Protein AF-A0A2E9BR41-F1 (afdb_monomer_lite)

Structure (mmCIF, N/CA/C/O backbone):
data_AF-A0A2E9BR41-F1
#
_entry.id   AF-A0A2E9BR41-F1
#
loop_
_atom_site.group_PDB
_atom_site.id
_atom_site.type_symbol
_atom_site.label_atom_id
_atom_site.label_alt_id
_atom_site.label_comp_id
_atom_site.label_asym_id
_atom_site.label_entity_id
_atom_site.label_seq_id
_atom_site.pdbx_PDB_ins_code
_atom_site.Cartn_x
_atom_site.Cartn_y
_atom_site.Cartn_z
_atom_site.occupancy
_atom_site.B_iso_or_equiv
_atom_site.auth_seq_id
_atom_site.auth_comp_id
_atom_site.auth_asym_id
_atom_site.auth_atom_id
_atom_site.pdbx_PDB_model_num
ATOM 1 N N . MET A 1 1 ? -15.147 3.928 5.410 1.00 86.00 1 MET A N 1
ATOM 2 C CA . MET A 1 1 ? -14.030 4.286 4.503 1.00 86.00 1 MET A CA 1
ATOM 3 C C . MET A 1 1 ? -14.260 3.700 3.117 1.00 86.00 1 MET A C 1
ATOM 5 O O . MET A 1 1 ? -14.669 2.545 3.021 1.00 86.00 1 MET A O 1
ATOM 9 N N . LYS A 1 2 ? -14.002 4.483 2.061 1.00 95.56 2 LYS A N 1
ATOM 10 C CA . LYS A 1 2 ? -13.887 3.967 0.684 1.00 95.56 2 LYS A CA 1
ATOM 11 C C . LYS A 1 2 ? -12.570 3.194 0.535 1.00 95.56 2 LYS A C 1
ATOM 13 O O . LYS A 1 2 ? -11.664 3.386 1.341 1.00 95.56 2 LYS A O 1
ATOM 18 N N . VAL A 1 3 ? -12.477 2.316 -0.463 1.00 97.62 3 VAL A N 1
ATOM 19 C CA . VAL A 1 3 ? -11.226 1.605 -0.773 1.00 97.62 3 VAL A CA 1
ATOM 20 C C . VAL A 1 3 ? -10.365 2.487 -1.671 1.00 97.62 3 VAL A C 1
ATOM 22 O O . VAL A 1 3 ? -10.837 2.913 -2.723 1.00 97.62 3 VAL A O 1
ATOM 25 N N . ALA A 1 4 ? -9.122 2.751 -1.271 1.00 97.31 4 ALA A N 1
ATOM 26 C CA . ALA A 1 4 ? -8.144 3.415 -2.129 1.00 97.31 4 ALA A CA 1
ATOM 27 C C . ALA A 1 4 ? -7.423 2.382 -3.012 1.00 97.31 4 ALA A C 1
ATOM 29 O O . ALA A 1 4 ? -6.871 1.409 -2.499 1.00 97.31 4 ALA A O 1
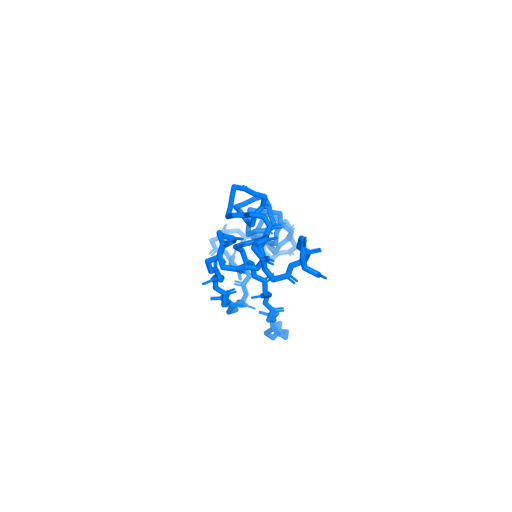ATOM 30 N N . GLY A 1 5 ? -7.420 2.589 -4.328 1.00 97.50 5 GLY A N 1
ATOM 31 C CA . GLY A 1 5 ? -6.578 1.833 -5.257 1.00 97.50 5 GLY A CA 1
ATOM 32 C C . GLY A 1 5 ? -5.302 2.613 -5.554 1.00 97.50 5 GLY A C 1
ATOM 33 O O . GLY A 1 5 ? -5.387 3.748 -6.018 1.00 97.50 5 GLY A O 1
ATOM 34 N N . LEU A 1 6 ? -4.138 2.022 -5.285 1.00 97.25 6 LEU A N 1
ATOM 35 C CA . LEU A 1 6 ? -2.836 2.604 -5.593 1.00 97.25 6 LEU A CA 1
ATOM 36 C C . LEU A 1 6 ? -2.153 1.784 -6.682 1.00 97.25 6 LEU A C 1
ATOM 38 O O . LEU A 1 6 ? -1.981 0.573 -6.544 1.00 97.25 6 LEU A O 1
ATOM 42 N N . ILE A 1 7 ? -1.712 2.465 -7.734 1.00 97.06 7 ILE A N 1
ATOM 43 C CA . ILE A 1 7 ? -0.770 1.913 -8.705 1.00 97.06 7 ILE A CA 1
ATOM 44 C C . ILE A 1 7 ? 0.617 2.360 -8.245 1.00 97.06 7 ILE A C 1
ATOM 46 O O . ILE A 1 7 ? 0.976 3.529 -8.371 1.00 97.06 7 ILE A O 1
ATOM 50 N N . GLY A 1 8 ? 1.340 1.444 -7.611 1.00 96.38 8 GLY A N 1
ATOM 51 C CA . GLY A 1 8 ? 2.669 1.667 -7.056 1.00 96.38 8 GLY A CA 1
ATOM 52 C C . GLY A 1 8 ? 3.756 0.978 -7.873 1.00 96.38 8 GLY A C 1
ATOM 53 O O . GLY A 1 8 ? 3.508 0.427 -8.943 1.00 96.38 8 GLY A O 1
ATOM 54 N N . GLY A 1 9 ? 4.978 0.975 -7.347 1.00 95.50 9 GLY A N 1
ATOM 55 C CA . GLY A 1 9 ? 6.103 0.320 -8.017 1.00 95.50 9 GLY A CA 1
ATOM 56 C C . GLY A 1 9 ? 6.726 1.143 -9.146 1.00 95.50 9 GLY A C 1
ATOM 57 O O . GLY A 1 9 ? 7.404 0.577 -9.988 1.00 95.50 9 GLY A O 1
ATOM 58 N N . VAL A 1 10 ? 6.540 2.470 -9.161 1.00 93.31 10 VAL A N 1
ATOM 59 C CA . VAL A 1 10 ? 7.063 3.371 -10.211 1.00 93.31 10 VAL A CA 1
ATOM 60 C C . VAL A 1 10 ? 7.915 4.518 -9.621 1.00 93.31 10 VAL A C 1
ATOM 62 O O . VAL A 1 10 ? 7.633 5.690 -9.836 1.00 93.31 10 VAL A O 1
ATOM 65 N N . ALA A 1 11 ? 8.936 4.291 -8.787 1.00 93.94 11 ALA A N 1
ATOM 66 C CA . ALA A 1 11 ? 9.509 3.034 -8.293 1.00 93.94 11 ALA A CA 1
ATOM 67 C C . ALA A 1 11 ? 8.915 2.590 -6.935 1.00 93.94 11 ALA A C 1
ATOM 69 O O . ALA A 1 11 ? 8.227 3.349 -6.256 1.00 93.94 11 ALA A O 1
ATOM 70 N N . TRP A 1 12 ? 9.189 1.355 -6.498 1.00 95.31 12 TRP A N 1
ATOM 71 C CA . TRP A 1 12 ? 8.611 0.805 -5.258 1.00 95.31 12 TRP A CA 1
ATOM 72 C C . TRP A 1 12 ? 8.954 1.568 -3.957 1.00 95.31 12 TRP A C 1
ATOM 74 O O . TRP A 1 12 ? 8.063 1.656 -3.106 1.00 95.31 12 TRP A O 1
ATOM 84 N N . PRO A 1 13 ? 10.147 2.182 -3.763 1.00 96.75 13 PRO A N 1
ATOM 85 C CA . PRO A 1 13 ? 10.463 2.838 -2.491 1.00 96.75 13 PRO A CA 1
ATOM 86 C C . PRO A 1 13 ? 9.542 4.020 -2.169 1.00 96.75 13 PRO A C 1
ATOM 88 O O . PRO A 1 13 ? 9.211 4.245 -1.007 1.00 96.75 13 PRO A O 1
ATOM 91 N N . SER A 1 14 ? 9.064 4.751 -3.184 1.00 95.12 14 SER A N 1
ATOM 92 C CA . SER A 1 14 ? 8.125 5.862 -2.973 1.00 95.12 14 SER A CA 1
ATOM 93 C C . SER A 1 14 ? 6.739 5.370 -2.546 1.00 95.12 14 SER A C 1
ATOM 95 O O . SER A 1 14 ? 6.063 6.030 -1.756 1.00 95.12 14 SER A O 1
ATOM 97 N N . THR A 1 15 ? 6.333 4.176 -2.995 1.00 98.06 15 THR A N 1
ATOM 98 C CA . THR A 1 15 ? 5.026 3.576 -2.669 1.00 98.06 15 THR A CA 1
ATOM 99 C C . THR A 1 15 ? 4.892 3.290 -1.171 1.00 98.06 15 THR A C 1
ATOM 101 O O . THR A 1 15 ? 3.811 3.467 -0.607 1.00 98.06 15 THR A O 1
ATOM 104 N N . LEU A 1 16 ? 5.994 2.934 -0.496 1.00 97.81 16 LEU A N 1
ATOM 105 C CA . LEU A 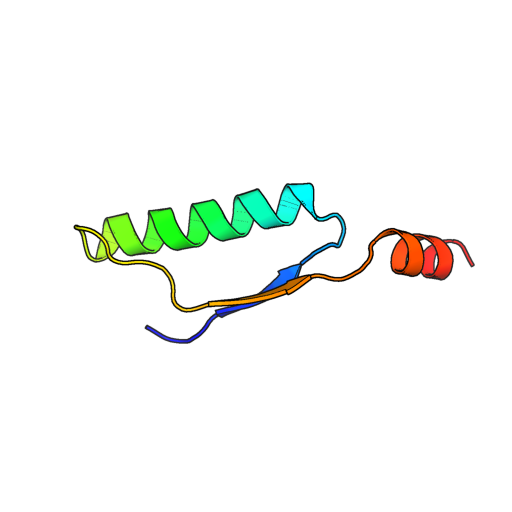1 16 ? 6.019 2.750 0.959 1.00 97.81 16 LEU A CA 1
ATOM 106 C C . LEU A 1 16 ? 5.589 4.025 1.704 1.00 97.81 16 LEU A C 1
ATOM 108 O O . LEU A 1 16 ? 4.840 3.948 2.679 1.00 97.81 16 LEU A O 1
ATOM 112 N N . GLY A 1 17 ? 6.015 5.196 1.218 1.00 97.69 17 GLY A N 1
ATOM 113 C CA . GLY A 1 17 ? 5.625 6.491 1.778 1.00 97.69 17 GLY A CA 1
ATOM 114 C C . GLY A 1 17 ? 4.118 6.732 1.690 1.00 97.69 17 GLY A C 1
ATOM 115 O O . GLY A 1 17 ? 3.497 7.103 2.684 1.00 97.69 17 GLY A O 1
ATOM 116 N N . TYR A 1 18 ? 3.506 6.436 0.540 1.00 97.50 18 TYR A N 1
ATOM 117 C CA . TYR A 1 18 ? 2.054 6.555 0.368 1.00 97.50 18 TYR A CA 1
ATOM 118 C C . TYR A 1 18 ? 1.278 5.600 1.276 1.00 97.50 18 TYR A C 1
ATOM 120 O O . TYR A 1 18 ? 0.312 6.016 1.916 1.00 97.50 18 TYR A O 1
ATOM 128 N N . TYR A 1 19 ? 1.714 4.341 1.381 1.00 98.06 19 TYR A N 1
ATOM 129 C CA . TYR A 1 19 ? 1.088 3.377 2.288 1.00 98.06 19 TYR A CA 1
ATOM 130 C C . TYR A 1 19 ? 1.144 3.853 3.745 1.00 98.06 19 TYR A C 1
ATOM 132 O O . TYR A 1 19 ? 0.140 3.792 4.458 1.00 98.06 19 TYR A O 1
ATOM 140 N N . LYS A 1 20 ? 2.300 4.371 4.177 1.00 98.31 20 LYS A N 1
ATOM 141 C CA . LYS A 1 20 ? 2.478 4.915 5.525 1.00 98.31 20 LYS A CA 1
ATOM 142 C C . LYS A 1 20 ? 1.535 6.093 5.780 1.00 98.31 20 LYS A C 1
ATOM 144 O O . LYS A 1 20 ? 0.757 6.038 6.728 1.00 98.31 20 LYS A O 1
ATOM 149 N N . LEU A 1 21 ? 1.548 7.103 4.909 1.00 98.19 21 LEU A N 1
ATOM 150 C CA . LEU A 1 21 ? 0.733 8.313 5.071 1.00 98.19 21 LEU A CA 1
ATOM 151 C C . LEU A 1 21 ? -0.7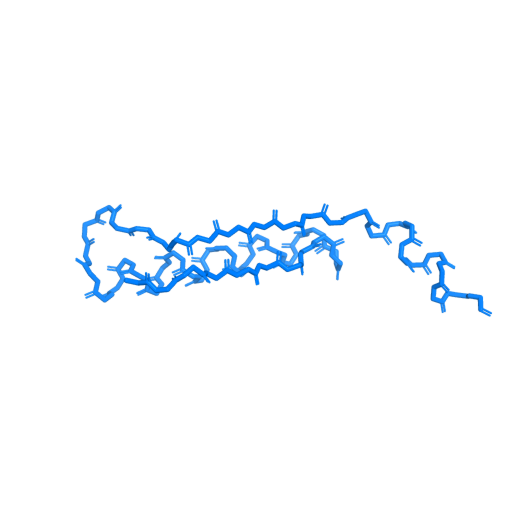71 8.015 5.096 1.00 98.19 21 LEU A C 1
ATOM 153 O O . LEU A 1 21 ? -1.500 8.612 5.885 1.00 98.19 21 LEU A O 1
ATOM 157 N N . LEU A 1 22 ? -1.240 7.069 4.274 1.00 98.00 22 LEU A N 1
ATOM 158 C CA . LEU A 1 22 ? -2.641 6.641 4.290 1.00 98.00 22 LEU A CA 1
ATOM 159 C C . LEU A 1 22 ? -3.040 6.058 5.648 1.00 98.00 22 LEU A C 1
ATOM 161 O O . LEU A 1 22 ? -4.075 6.429 6.201 1.00 98.00 22 LEU A O 1
ATOM 165 N N . ASN A 1 23 ? -2.219 5.160 6.193 1.00 98.44 23 ASN A N 1
ATOM 166 C CA . ASN A 1 23 ? -2.498 4.537 7.482 1.00 98.44 23 ASN A CA 1
ATOM 167 C C . ASN A 1 23 ? -2.383 5.530 8.641 1.00 98.44 23 ASN A C 1
ATOM 169 O O . ASN A 1 23 ? -3.249 5.533 9.510 1.00 98.44 23 ASN A O 1
ATOM 173 N N . GLU A 1 24 ? -1.382 6.413 8.625 1.00 98.50 24 GLU A N 1
ATOM 174 C CA . GLU A 1 24 ? -1.243 7.482 9.622 1.00 98.50 24 GLU A CA 1
ATOM 175 C C . GLU A 1 24 ? -2.434 8.449 9.597 1.00 98.50 24 GLU A C 1
ATOM 177 O O . GLU A 1 24 ? -2.894 8.881 10.654 1.00 98.50 24 GLU A O 1
ATOM 182 N N . GLY A 1 25 ? -2.956 8.778 8.411 1.00 98.06 25 GLY A N 1
ATOM 183 C CA . GLY A 1 25 ? -4.161 9.596 8.267 1.00 98.06 25 GLY A CA 1
ATOM 184 C C . GLY A 1 25 ? -5.385 8.931 8.896 1.00 98.06 25 GLY A C 1
ATOM 185 O O . GLY A 1 25 ? -6.069 9.539 9.716 1.00 98.06 25 GLY A O 1
ATOM 186 N N . VAL A 1 26 ? -5.617 7.653 8.587 1.00 98.44 26 VAL A N 1
ATOM 187 C CA . VAL A 1 26 ? -6.757 6.905 9.140 1.00 98.44 26 VAL A CA 1
ATOM 188 C C . VAL A 1 26 ? -6.631 6.686 10.644 1.00 98.44 26 VAL A C 1
ATOM 190 O O . VAL A 1 26 ? -7.613 6.859 11.367 1.00 98.44 26 VAL A O 1
ATOM 193 N N . GLN A 1 27 ? -5.435 6.361 11.136 1.00 98.50 27 GLN A N 1
ATOM 194 C CA . GLN A 1 27 ? -5.189 6.241 12.570 1.00 98.50 27 GLN A CA 1
ATOM 195 C C . GLN A 1 27 ? -5.440 7.571 13.289 1.00 98.50 27 GLN A C 1
ATOM 197 O O . GLN A 1 27 ? -5.986 7.575 14.390 1.00 98.50 27 GLN A O 1
ATOM 202 N N . ARG A 1 28 ? -5.077 8.705 12.679 1.00 98.38 28 ARG A N 1
ATOM 203 C CA . ARG A 1 28 ? -5.308 10.035 13.259 1.00 98.38 28 ARG A CA 1
ATOM 204 C C . ARG A 1 28 ? -6.793 10.378 13.372 1.00 98.38 28 ARG A C 1
ATOM 206 O O . ARG A 1 28 ? -7.182 11.008 14.348 1.00 98.38 28 ARG A O 1
ATOM 213 N N . GLU A 1 29 ? -7.604 9.977 12.395 1.00 98.00 29 GLU A N 1
ATOM 214 C CA . GLU A 1 29 ? -9.045 10.261 12.385 1.00 98.00 29 GLU A CA 1
ATOM 215 C C . GLU A 1 29 ? -9.860 9.295 13.255 1.00 98.00 29 GLU A C 1
ATOM 217 O O . GLU A 1 29 ? -10.821 9.714 13.896 1.00 98.00 29 GLU A O 1
ATOM 222 N N . LEU A 1 30 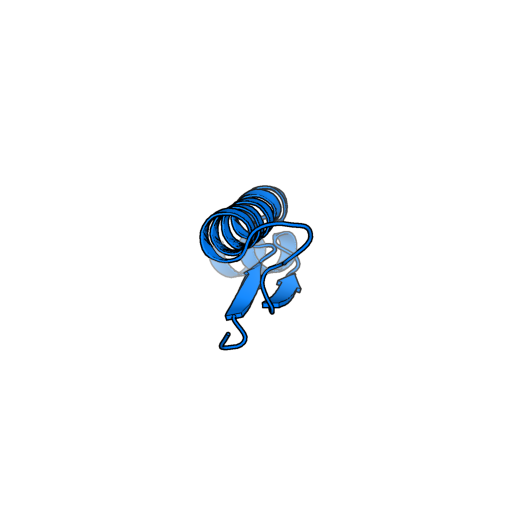? -9.501 8.006 13.270 1.00 98.12 30 LEU A N 1
ATOM 223 C CA . LEU A 1 30 ? -10.313 6.953 13.895 1.00 98.12 30 LEU A CA 1
ATOM 224 C C . LEU A 1 30 ? -9.702 6.384 15.186 1.00 98.12 30 LEU A C 1
ATOM 226 O O . LEU A 1 30 ? -10.400 5.727 15.955 1.00 98.12 30 LEU A O 1
ATOM 230 N N . GLY A 1 31 ? -8.419 6.639 15.445 1.00 97.19 31 GLY A N 1
ATOM 231 C CA . GLY A 1 31 ? -7.705 6.175 16.632 1.00 97.19 31 GLY A CA 1
ATOM 232 C C . GLY A 1 31 ? -7.336 4.687 16.622 1.00 97.19 31 GLY A C 1
ATOM 233 O O . GLY A 1 31 ? -7.583 3.941 15.674 1.00 97.19 31 GLY A O 1
ATOM 234 N N . GLY A 1 32 ? -6.712 4.245 17.716 1.00 96.81 32 GLY A N 1
ATOM 235 C CA . GLY A 1 32 ? -6.397 2.838 17.965 1.00 96.81 32 GLY A CA 1
ATOM 236 C C . GLY A 1 32 ? -5.545 2.187 16.870 1.00 96.81 32 GLY A C 1
ATOM 237 O O . GLY A 1 32 ? -4.508 2.711 16.462 1.00 96.81 32 GLY A O 1
ATOM 238 N N . LEU A 1 33 ? -5.993 1.013 16.423 1.00 97.19 33 LEU A N 1
ATOM 239 C CA . LEU A 1 33 ? -5.342 0.195 15.395 1.00 97.19 33 LEU A CA 1
ATOM 240 C C . LEU A 1 33 ? -6.087 0.260 14.051 1.00 97.19 33 LEU A C 1
ATOM 242 O O . LEU A 1 33 ? -6.009 -0.671 13.248 1.00 97.19 33 LEU A O 1
ATOM 246 N N . HIS A 1 34 ? -6.843 1.336 13.809 1.00 98.25 34 HIS A N 1
ATOM 247 C CA . HIS A 1 34 ? -7.502 1.540 12.524 1.00 98.25 34 HIS A CA 1
ATOM 248 C C . HIS A 1 34 ? -6.477 1.827 11.422 1.00 98.25 34 HIS A C 1
ATOM 250 O O . HIS A 1 34 ? -5.566 2.636 11.582 1.00 98.25 34 HIS A O 1
ATOM 256 N N . SER A 1 35 ? -6.661 1.164 10.284 1.00 98.25 35 SER A N 1
ATOM 257 C CA . SER A 1 35 ? -5.794 1.234 9.111 1.00 98.25 35 SER A CA 1
ATOM 258 C C . SER A 1 35 ? -6.587 1.625 7.868 1.00 98.25 35 SER A C 1
ATOM 260 O O . SER A 1 35 ? -7.808 1.438 7.784 1.00 98.25 35 SER A O 1
ATOM 262 N N . ALA A 1 36 ? -5.889 2.177 6.878 1.00 98.31 36 ALA A N 1
ATOM 263 C CA . ALA A 1 36 ? -6.499 2.528 5.609 1.00 98.31 36 ALA A CA 1
ATOM 264 C C . ALA A 1 36 ? -6.880 1.275 4.822 1.00 98.31 36 ALA A C 1
ATOM 266 O O . ALA A 1 36 ? -6.068 0.383 4.580 1.00 98.31 36 ALA A O 1
ATOM 267 N N . ARG A 1 37 ? -8.126 1.239 4.345 1.00 98.38 37 ARG A N 1
ATOM 268 C CA . ARG A 1 37 ? -8.582 0.185 3.440 1.00 98.38 37 ARG A CA 1
ATOM 269 C C . ARG A 1 37 ? -8.062 0.483 2.032 1.00 98.38 37 ARG A C 1
ATOM 271 O O . ARG A 1 37 ? -8.590 1.366 1.356 1.00 98.38 37 ARG A O 1
ATOM 278 N N . CYS A 1 38 ? -7.035 -0.238 1.590 1.00 97.75 38 CYS A N 1
ATOM 279 C CA . CYS A 1 38 ? -6.403 -0.002 0.294 1.00 97.75 38 CYS A CA 1
ATOM 280 C C . CYS A 1 38 ? -5.988 -1.292 -0.427 1.00 97.75 38 CYS A C 1
ATOM 282 O O . CYS A 1 38 ? -5.838 -2.345 0.190 1.00 97.75 38 CYS A O 1
ATOM 284 N N . VAL A 1 39 ? -5.821 -1.182 -1.745 1.00 98.25 39 VAL A N 1
ATOM 285 C CA . VAL A 1 39 ? -5.216 -2.195 -2.617 1.00 98.25 39 VAL A CA 1
ATOM 286 C C . VAL A 1 39 ? -4.056 -1.530 -3.341 1.00 98.25 39 VAL A C 1
ATOM 288 O O . VAL A 1 39 ? -4.231 -0.457 -3.917 1.00 98.25 39 VAL A O 1
ATOM 291 N N . ILE A 1 40 ? -2.886 -2.164 -3.319 1.00 97.94 40 ILE A N 1
ATOM 292 C CA . ILE A 1 40 ? -1.706 -1.699 -4.047 1.00 97.94 40 ILE A CA 1
ATOM 293 C C . ILE A 1 40 ? -1.420 -2.698 -5.162 1.00 97.94 40 ILE A C 1
ATOM 295 O O . ILE A 1 40 ? -1.142 -3.866 -4.896 1.00 97.94 40 ILE A O 1
ATOM 299 N N . VAL A 1 41 ? -1.459 -2.226 -6.403 1.00 97.88 41 VAL A N 1
ATOM 300 C CA . VAL A 1 41 ? -0.875 -2.934 -7.542 1.00 97.88 41 VAL A CA 1
ATOM 301 C C . VAL A 1 41 ? 0.547 -2.414 -7.691 1.00 97.88 41 VAL A C 1
ATOM 303 O O . VAL A 1 41 ? 0.742 -1.267 -8.084 1.00 97.88 41 VAL A O 1
ATOM 306 N N . SER A 1 42 ? 1.537 -3.224 -7.317 1.00 97.06 42 SER A N 1
ATOM 307 C CA . SER A 1 42 ? 2.948 -2.849 -7.421 1.00 97.06 42 SER A CA 1
ATOM 308 C C . SER A 1 42 ? 3.511 -3.336 -8.748 1.00 97.06 42 SER A C 1
ATOM 310 O O . SER A 1 42 ? 3.587 -4.540 -8.979 1.00 97.06 42 SER A O 1
ATOM 312 N N . LEU A 1 43 ? 3.891 -2.400 -9.610 1.00 96.31 43 LEU A N 1
ATOM 313 C CA . LEU A 1 43 ? 4.455 -2.698 -10.922 1.00 96.31 43 LEU A CA 1
ATOM 314 C C . LEU A 1 43 ? 5.976 -2.898 -10.850 1.00 96.31 43 LEU A C 1
ATOM 316 O O . LEU A 1 43 ? 6.627 -2.468 -9.895 1.00 96.31 43 LEU A O 1
ATOM 320 N N . ASP A 1 44 ? 6.536 -3.544 -11.873 1.00 95.75 44 ASP A N 1
ATOM 321 C CA . ASP A 1 44 ? 7.983 -3.584 -12.084 1.00 95.75 44 ASP A CA 1
ATOM 322 C C . ASP A 1 44 ? 8.434 -2.307 -12.804 1.00 95.75 44 ASP A C 1
ATOM 324 O O . ASP A 1 44 ? 8.173 -2.107 -13.996 1.00 95.75 44 ASP A O 1
ATOM 328 N N . PHE A 1 45 ? 9.116 -1.428 -12.066 1.00 95.75 45 PHE A N 1
ATOM 329 C CA . PHE A 1 45 ? 9.616 -0.170 -12.608 1.00 95.75 45 PHE A CA 1
ATOM 330 C C . PHE A 1 45 ? 10.605 -0.370 -13.755 1.00 95.75 45 PHE A C 1
ATOM 332 O O . PHE A 1 45 ? 10.648 0.467 -14.654 1.00 95.75 45 PHE A O 1
ATOM 339 N N . ALA A 1 46 ? 11.385 -1.456 -13.747 1.00 94.88 46 ALA A N 1
ATOM 340 C CA . ALA A 1 46 ? 12.384 -1.692 -14.783 1.00 94.88 46 ALA A CA 1
ATOM 341 C C . ALA A 1 46 ? 11.722 -1.827 -16.164 1.00 94.88 46 ALA A C 1
ATOM 343 O O . ALA A 1 46 ? 12.171 -1.200 -17.126 1.00 94.88 46 ALA A O 1
ATOM 344 N N . CYS A 1 47 ? 10.604 -2.559 -16.246 1.00 91.50 47 CYS A N 1
ATOM 345 C CA . CYS A 1 47 ? 9.821 -2.691 -17.476 1.00 91.50 47 CYS A CA 1
ATOM 346 C C . CYS A 1 47 ? 9.259 -1.346 -17.955 1.00 91.50 47 CYS A C 1
ATOM 348 O O . CYS A 1 47 ? 9.322 -1.035 -19.143 1.00 91.50 47 CYS A O 1
ATOM 350 N N . ILE A 1 48 ? 8.724 -0.538 -17.035 1.00 90.81 48 ILE A N 1
ATOM 351 C CA . ILE A 1 48 ? 8.135 0.771 -17.360 1.00 90.81 48 ILE A CA 1
ATOM 352 C C . ILE A 1 48 ? 9.210 1.737 -17.853 1.00 90.81 48 ILE A C 1
ATOM 354 O O . ILE A 1 48 ? 9.025 2.408 -18.865 1.00 90.81 48 ILE A O 1
ATOM 358 N N . HIS A 1 49 ? 10.343 1.791 -17.154 1.00 92.00 49 HIS A N 1
ATOM 359 C CA . HIS A 1 49 ? 11.442 2.677 -17.508 1.00 92.00 49 HIS A CA 1
ATOM 360 C C . HIS A 1 49 ? 11.982 2.374 -18.910 1.00 92.00 49 HIS A C 1
ATOM 362 O O . HIS A 1 49 ? 12.186 3.299 -19.694 1.00 92.00 49 HIS A O 1
ATOM 368 N N . ALA A 1 50 ? 12.136 1.091 -19.253 1.00 92.94 50 ALA A N 1
ATOM 369 C CA . ALA A 1 50 ? 12.549 0.677 -20.591 1.00 92.94 50 ALA A CA 1
ATOM 370 C C . ALA A 1 50 ? 11.553 1.122 -21.678 1.00 92.94 50 ALA A C 1
ATOM 372 O O . ALA A 1 50 ? 11.973 1.601 -22.726 1.00 92.94 50 ALA A O 1
ATOM 373 N N . ALA A 1 51 ? 10.245 1.018 -21.417 1.00 90.50 51 ALA A N 1
ATOM 374 C CA . ALA A 1 51 ? 9.210 1.445 -22.360 1.00 90.50 51 ALA A CA 1
ATOM 375 C C . ALA A 1 51 ? 9.158 2.971 -22.569 1.00 90.50 51 ALA A C 1
ATOM 377 O O . ALA A 1 51 ? 8.771 3.417 -23.641 1.00 90.50 51 ALA A O 1
ATOM 378 N N . MET A 1 52 ? 9.537 3.771 -21.565 1.00 87.88 52 MET A N 1
ATOM 379 C CA . MET A 1 52 ? 9.578 5.241 -21.661 1.00 87.88 52 MET A CA 1
ATOM 380 C C . MET A 1 52 ? 10.818 5.776 -22.387 1.00 87.88 52 MET A C 1
ATOM 382 O O . MET A 1 52 ? 10.839 6.940 -22.780 1.00 87.88 52 MET A O 1
ATOM 386 N N . ALA A 1 53 ? 11.871 4.965 -22.487 1.00 81.44 53 ALA A N 1
ATOM 387 C CA . ALA A 1 53 ? 13.131 5.337 -23.124 1.00 81.44 53 ALA A CA 1
ATOM 388 C C . ALA A 1 53 ? 13.150 5.071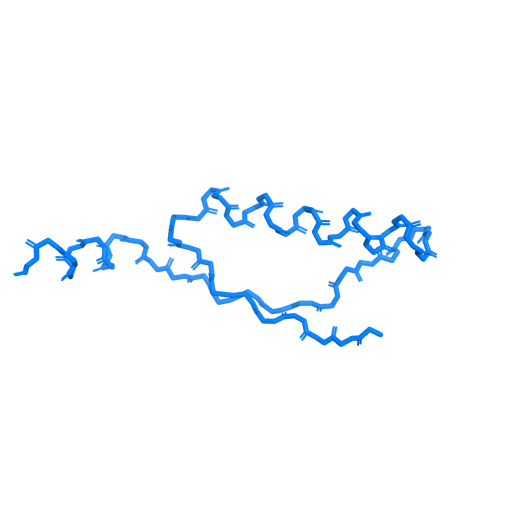 -24.644 1.00 81.44 53 ALA A C 1
ATOM 390 O O . ALA A 1 53 ? 14.166 5.345 -25.285 1.00 81.44 53 ALA A O 1
ATOM 391 N N . ALA A 1 54 ? 12.060 4.531 -25.198 1.00 62.09 54 ALA A N 1
ATOM 392 C CA . ALA A 1 54 ? 11.848 4.260 -26.620 1.00 62.09 54 ALA A CA 1
ATOM 393 C C . ALA A 1 54 ? 10.906 5.301 -27.241 1.00 62.09 54 ALA A C 1
ATOM 395 O O . ALA A 1 54 ? 11.112 5.623 -28.433 1.00 62.09 5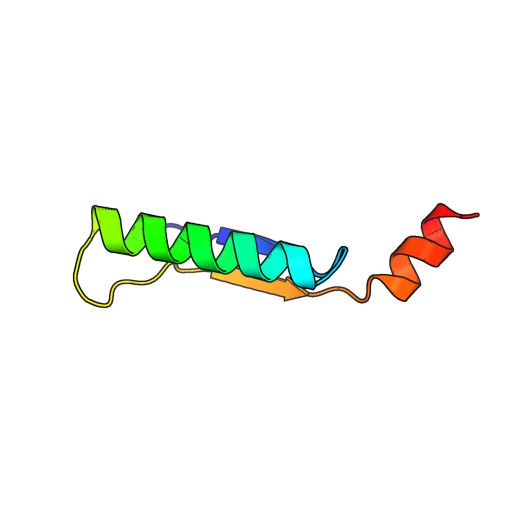4 ALA A O 1
#

Foldseek 3Di:
DDEAEAAAPLPNVVVVVVLVVQQVVQCVVPNDNDGHRYDYDHDNNVVVVVVVVD

Sequence (54 aa):
MKVAGLIGGVAWPSTLGYYKLLNEGVQRELGGLHSARCVIVSLDFACIHAAMAA

pLDDT: mean 95.37, std 5.69, range [62.09, 98.5]

Secondary structure (DSSP, 8-state):
-PPEEEEE-TTHHHHHHHHHHHHHHHHHHH-TT----EEEEE--HHHHHHHHT-

Radius of gyration: 13.98 Å; chains: 1; bounding box: 27×14×45 Å